Protein AF-A0A354ZIZ9-F1 (afdb_monomer_lite)

Radius of gyration: 15.58 Å; chains: 1; bounding box: 29×44×44 Å

Secondary structure (DSSP, 8-state):
--STTGGG------SB---TTS-HHHHHHH-TTBHHHHHHHHHHTTS-S----SS-HHHHHHHIIIII---TT--S-----P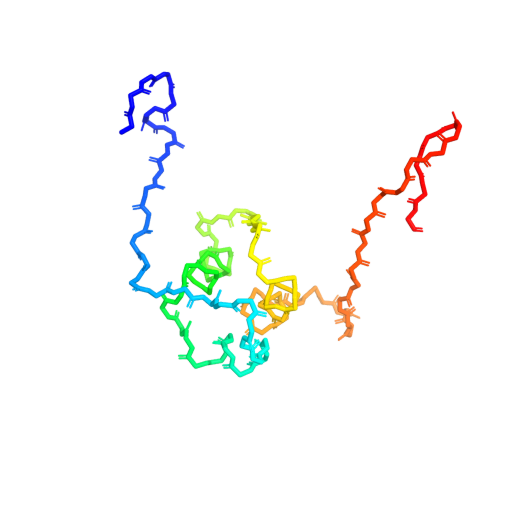EEETTEEE-

Structure (mmCIF, N/CA/C/O backbone):
data_AF-A0A354ZIZ9-F1
#
_entry.id   AF-A0A354ZIZ9-F1
#
loop_
_atom_site.group_PDB
_atom_site.id
_atom_site.type_symbol
_atom_site.label_atom_id
_atom_site.label_alt_id
_atom_site.label_comp_id
_atom_site.label_asym_id
_atom_site.label_entity_id
_atom_site.label_seq_id
_atom_site.pdbx_PDB_ins_code
_atom_site.Cartn_x
_atom_site.Cartn_y
_atom_site.Cartn_z
_atom_site.occupancy
_atom_site.B_iso_or_equiv
_atom_site.auth_seq_id
_atom_site.auth_comp_id
_atom_site.auth_asym_id
_atom_site.auth_atom_id
_atom_site.pdbx_PDB_model_num
ATOM 1 N N . ILE A 1 1 ? -7.463 22.343 -0.729 1.00 69.81 1 ILE A N 1
ATOM 2 C CA . ILE A 1 1 ? -6.960 22.049 -2.093 1.00 69.81 1 ILE A CA 1
ATOM 3 C C . ILE A 1 1 ? -7.615 23.067 -3.006 1.00 69.81 1 ILE A C 1
ATOM 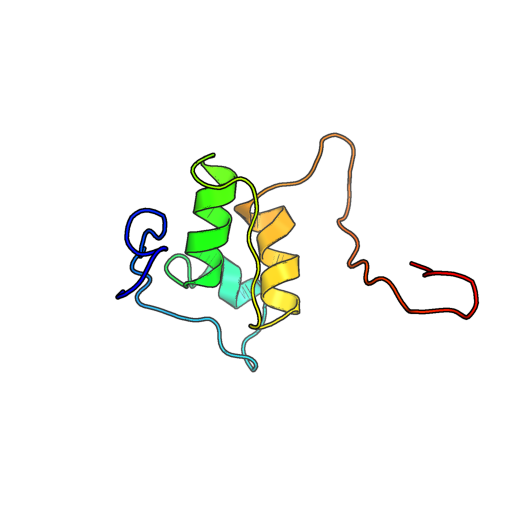5 O O . ILE A 1 1 ? -8.825 23.210 -2.918 1.00 69.81 1 ILE A O 1
ATOM 9 N N . GLU A 1 2 ? -6.842 23.808 -3.796 1.00 79.19 2 GLU A N 1
ATOM 10 C CA . GLU A 1 2 ? -7.371 24.810 -4.730 1.00 79.19 2 GLU A CA 1
ATOM 11 C C . GLU A 1 2 ? -7.209 24.313 -6.173 1.00 79.19 2 GLU A C 1
ATOM 13 O O . GLU A 1 2 ? -6.232 23.639 -6.500 1.00 79.19 2 GLU A O 1
ATOM 18 N N . GLY A 1 3 ? -8.180 24.624 -7.034 1.00 85.00 3 GLY A N 1
ATOM 19 C CA . GLY A 1 3 ? -8.190 24.232 -8.446 1.00 85.00 3 GLY A CA 1
ATOM 20 C C . GLY A 1 3 ? -9.260 23.195 -8.798 1.00 85.00 3 GLY A C 1
ATOM 21 O O . GLY A 1 3 ? -10.019 22.737 -7.948 1.00 85.00 3 GLY A O 1
ATOM 22 N N . ARG A 1 4 ? -9.311 22.814 -10.082 1.00 88.44 4 ARG A N 1
ATOM 23 C CA . ARG A 1 4 ? -10.385 21.999 -10.697 1.00 88.44 4 ARG A CA 1
ATOM 24 C C . ARG A 1 4 ? -10.625 20.607 -10.089 1.00 88.44 4 ARG A C 1
ATOM 26 O O . ARG A 1 4 ? -11.557 19.931 -10.499 1.00 88.44 4 ARG A O 1
ATOM 33 N N . TRP A 1 5 ? -9.775 20.169 -9.164 1.00 89.81 5 TRP A N 1
ATOM 34 C CA . TRP A 1 5 ? -9.833 18.850 -8.532 1.00 89.81 5 TRP A CA 1
ATOM 35 C C . TRP A 1 5 ? -10.329 18.893 -7.085 1.00 89.81 5 TRP A C 1
ATOM 37 O O . TRP A 1 5 ? -10.446 17.843 -6.471 1.00 89.81 5 TRP A O 1
ATOM 47 N N . ALA A 1 6 ? -10.593 20.076 -6.518 1.00 87.62 6 ALA A N 1
ATOM 48 C CA . ALA A 1 6 ? -10.899 20.216 -5.093 1.00 87.62 6 ALA A CA 1
ATOM 49 C C . ALA A 1 6 ? -12.103 19.369 -4.635 1.00 87.62 6 ALA A C 1
ATOM 51 O O . ALA A 1 6 ? -12.069 18.827 -3.538 1.00 87.62 6 ALA A O 1
ATOM 52 N N . GLU A 1 7 ? -13.120 19.209 -5.486 1.00 90.81 7 GLU A N 1
ATOM 53 C CA . GLU A 1 7 ? -14.311 18.386 -5.214 1.00 90.81 7 GLU A CA 1
ATOM 54 C C . GLU A 1 7 ? -14.102 16.884 -5.484 1.00 90.81 7 GLU A C 1
ATOM 56 O O . GLU A 1 7 ? -14.963 16.075 -5.162 1.00 90.81 7 GLU A O 1
ATOM 61 N N . GLN A 1 8 ? -12.972 16.501 -6.087 1.00 92.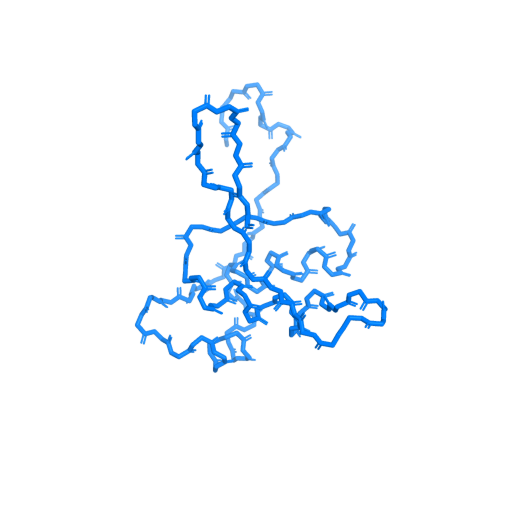25 8 GLN A N 1
ATOM 62 C CA . GLN A 1 8 ? -12.636 15.115 -6.441 1.00 92.25 8 GLN A CA 1
ATOM 63 C C . GLN A 1 8 ? -11.543 14.525 -5.541 1.00 92.25 8 GLN A C 1
ATOM 65 O O . GLN A 1 8 ? -11.018 13.450 -5.830 1.00 92.25 8 GLN A O 1
ATOM 70 N N . VAL A 1 9 ? -11.150 15.239 -4.482 1.00 94.12 9 VAL A N 1
ATOM 71 C CA . VAL A 1 9 ? -10.090 14.804 -3.573 1.00 94.12 9 VAL A CA 1
ATOM 72 C C . VAL A 1 9 ? -10.592 14.801 -2.140 1.00 94.12 9 VAL A C 1
ATOM 74 O O . VAL A 1 9 ? -10.795 15.852 -1.536 1.00 94.12 9 VAL A O 1
ATOM 77 N N . ASP A 1 10 ? -10.667 13.602 -1.574 1.00 93.50 10 ASP A N 1
ATOM 78 C CA . ASP A 1 10 ? -10.884 13.399 -0.149 1.00 93.50 10 ASP A CA 1
ATOM 79 C C . ASP A 1 10 ? -9.547 13.301 0.592 1.00 93.50 10 ASP A C 1
ATOM 81 O O . ASP A 1 10 ? -8.630 12.582 0.186 1.00 93.50 10 ASP A O 1
ATOM 85 N N . ILE A 1 11 ? -9.438 14.008 1.719 1.00 94.50 11 ILE A N 1
ATOM 86 C CA . ILE A 1 11 ? -8.281 13.922 2.615 1.00 94.50 11 ILE A CA 1
ATOM 87 C C . ILE A 1 11 ? -8.670 13.078 3.824 1.00 94.50 11 ILE A C 1
ATOM 89 O O . ILE A 1 11 ? -9.490 13.486 4.646 1.00 94.50 11 ILE A O 1
ATOM 93 N N . VAL A 1 12 ? -8.034 11.918 3.966 1.00 96.94 12 VAL A N 1
ATOM 94 C CA . VAL A 1 12 ? -8.223 11.033 5.118 1.00 96.94 12 VAL A CA 1
ATOM 95 C C . VAL A 1 12 ? -7.037 11.172 6.062 1.00 96.94 12 VAL A C 1
ATOM 97 O O . VAL A 1 12 ? -5.890 10.946 5.680 1.00 96.94 12 VAL A O 1
ATOM 100 N N . HIS A 1 13 ? -7.310 11.552 7.310 1.00 97.75 13 HIS A N 1
ATOM 101 C CA . HIS A 1 13 ? -6.272 11.706 8.322 1.00 97.75 13 HIS A CA 1
ATOM 102 C C . HIS A 1 13 ? -5.665 10.350 8.718 1.00 97.75 13 HIS A C 1
ATOM 104 O O . HIS A 1 13 ? -6.385 9.402 9.032 1.00 97.75 13 HIS A O 1
ATOM 110 N N . ALA A 1 14 ? -4.335 10.294 8.754 1.00 97.94 14 ALA A N 1
ATOM 111 C CA . ALA A 1 14 ? -3.554 9.184 9.280 1.00 97.94 14 ALA A CA 1
ATOM 112 C C . ALA A 1 14 ? -2.434 9.763 10.168 1.00 97.94 14 ALA A C 1
ATOM 114 O O . ALA A 1 14 ? -1.572 10.475 9.649 1.00 97.94 14 ALA A O 1
ATOM 115 N N . PRO A 1 15 ? -2.454 9.530 11.493 1.00 97.19 15 PRO A N 1
ATOM 116 C CA . PRO A 1 15 ? -1.557 10.204 12.435 1.00 97.19 15 PRO A CA 1
ATOM 117 C C . PRO A 1 15 ? -0.117 9.678 12.412 1.00 97.19 15 PRO A C 1
ATOM 119 O O . PRO A 1 15 ? 0.765 10.309 12.992 1.00 97.19 15 PRO A O 1
ATOM 122 N N . SER A 1 16 ? 0.143 8.537 11.766 1.00 97.69 16 SER A N 1
ATOM 123 C CA . SER A 1 16 ? 1.475 7.935 11.708 1.00 97.69 16 SER A CA 1
ATOM 124 C C . SER A 1 16 ? 1.906 7.589 10.276 1.00 97.69 16 SER A C 1
ATOM 126 O O . SER A 1 16 ? 1.118 7.584 9.326 1.00 97.69 16 SER A O 1
ATOM 128 N N . ALA A 1 17 ? 3.195 7.298 10.112 1.00 97.56 17 ALA A N 1
ATOM 129 C CA . ALA A 1 17 ? 3.784 6.814 8.869 1.00 97.56 17 ALA A CA 1
ATOM 130 C C . ALA A 1 17 ? 4.753 5.656 9.160 1.00 97.56 17 ALA A C 1
ATOM 132 O O . ALA A 1 17 ? 5.269 5.519 10.276 1.00 97.56 17 ALA A O 1
ATOM 133 N N . ILE A 1 18 ? 4.979 4.817 8.149 1.00 97.94 18 ILE A N 1
ATOM 134 C CA . ILE A 1 18 ? 6.014 3.778 8.163 1.00 97.94 18 ILE A CA 1
ATOM 135 C C . ILE A 1 18 ? 7.278 4.383 7.547 1.00 97.94 18 ILE A C 1
ATOM 137 O O . ILE A 1 18 ? 7.245 4.829 6.399 1.00 97.94 18 ILE A O 1
ATOM 141 N N . SER A 1 19 ? 8.363 4.413 8.315 1.00 96.88 19 SER A N 1
ATOM 142 C CA . SER A 1 19 ? 9.682 4.865 7.880 1.00 96.88 19 SER A CA 1
ATOM 143 C C . SER A 1 19 ? 10.375 3.823 6.998 1.00 96.88 19 SER A C 1
ATOM 145 O O . SER A 1 19 ? 9.994 2.652 6.955 1.00 96.88 19 SER A O 1
ATOM 147 N N . MET A 1 20 ? 11.409 4.257 6.278 1.00 96.44 20 MET A N 1
ATOM 148 C CA . MET A 1 20 ? 12.152 3.417 5.332 1.00 96.44 20 MET A CA 1
ATOM 149 C C . MET A 1 20 ? 13.078 2.403 6.014 1.00 96.44 20 MET A C 1
ATOM 151 O O . MET A 1 20 ? 13.425 1.398 5.403 1.00 96.44 20 MET A O 1
ATOM 155 N N . ASP A 1 21 ? 13.469 2.662 7.259 1.00 95.75 21 ASP A N 1
ATOM 156 C CA . ASP A 1 21 ? 14.365 1.840 8.078 1.00 95.75 21 ASP A CA 1
ATOM 157 C C . ASP A 1 21 ? 13.630 0.839 8.986 1.00 95.75 21 ASP A C 1
ATOM 159 O O . ASP A 1 21 ? 14.261 0.033 9.668 1.00 95.75 21 ASP A O 1
ATOM 163 N N . GLU A 1 22 ? 12.296 0.855 8.991 1.00 95.00 22 GLU A N 1
ATOM 164 C CA . GLU A 1 22 ? 11.499 -0.070 9.795 1.00 95.00 22 GLU A CA 1
ATOM 165 C C . GLU A 1 22 ? 11.377 -1.451 9.143 1.00 95.00 22 GLU A C 1
ATOM 167 O O . GLU A 1 22 ? 11.243 -1.573 7.923 1.00 95.00 22 GLU A O 1
ATOM 172 N N . ASP A 1 23 ? 11.323 -2.501 9.972 1.00 97.44 23 ASP A N 1
ATOM 173 C CA . ASP A 1 23 ? 10.954 -3.837 9.498 1.00 97.44 23 ASP A CA 1
ATOM 174 C C . ASP A 1 23 ? 9.544 -3.797 8.877 1.00 97.44 23 ASP A C 1
ATOM 176 O O . ASP A 1 23 ? 8.570 -3.508 9.586 1.00 97.44 23 ASP A O 1
ATOM 180 N N . PRO A 1 24 ? 9.390 -4.113 7.579 1.00 94.50 24 PRO A N 1
ATOM 181 C CA . PRO A 1 24 ? 8.126 -3.906 6.885 1.00 94.50 24 PRO A CA 1
ATOM 182 C C . PRO A 1 24 ? 6.954 -4.696 7.463 1.00 94.50 24 PRO A C 1
ATOM 184 O O . PRO A 1 24 ? 5.828 -4.199 7.536 1.00 94.50 24 PRO A O 1
ATOM 187 N N . LEU A 1 25 ? 7.205 -5.944 7.863 1.00 95.06 25 LEU A N 1
ATOM 188 C CA . LEU A 1 25 ? 6.158 -6.851 8.314 1.00 95.06 25 LEU A CA 1
ATOM 189 C C . LEU A 1 25 ? 5.646 -6.440 9.697 1.00 95.06 25 LEU A C 1
ATOM 191 O O . LEU A 1 25 ? 4.436 -6.424 9.939 1.00 95.06 25 LEU A O 1
ATOM 195 N N . SER A 1 26 ? 6.567 -6.090 10.594 1.00 97.00 26 SER A N 1
ATOM 196 C CA . SER A 1 26 ? 6.255 -5.559 11.913 1.00 97.00 26 SER A CA 1
ATOM 197 C C . SER A 1 26 ? 5.547 -4.210 11.812 1.00 97.00 26 SER A C 1
ATOM 199 O O . SER A 1 26 ? 4.499 -4.033 12.438 1.00 97.00 26 SER A O 1
ATOM 201 N N . ALA A 1 27 ? 6.049 -3.291 10.983 1.00 97.12 27 ALA A N 1
ATOM 202 C CA . ALA A 1 27 ? 5.476 -1.958 10.829 1.00 97.12 27 ALA A CA 1
ATOM 203 C C . ALA A 1 27 ? 4.012 -2.017 10.370 1.00 97.12 27 ALA A C 1
ATOM 205 O O . ALA A 1 27 ? 3.145 -1.426 11.011 1.00 97.12 27 ALA A O 1
ATOM 206 N N . VAL A 1 28 ? 3.703 -2.812 9.338 1.00 97.56 28 VAL A N 1
ATOM 207 C CA . VAL A 1 28 ? 2.326 -2.987 8.835 1.00 97.56 28 VAL A CA 1
ATOM 208 C C . VAL A 1 28 ? 1.391 -3.588 9.894 1.00 97.56 28 VAL A C 1
ATOM 210 O O . VAL A 1 28 ? 0.219 -3.223 9.966 1.00 97.56 28 VAL A O 1
ATOM 213 N N . ARG A 1 29 ? 1.883 -4.501 10.743 1.00 96.19 29 ARG A N 1
ATOM 214 C CA . ARG A 1 29 ? 1.065 -5.150 11.786 1.00 96.19 29 ARG A CA 1
ATOM 215 C C . ARG A 1 29 ? 0.751 -4.235 12.970 1.00 96.19 29 ARG A C 1
ATOM 217 O O . ARG A 1 29 ? -0.354 -4.321 13.519 1.00 96.19 29 ARG A O 1
ATOM 224 N N . HIS A 1 30 ? 1.715 -3.409 13.372 1.00 97.00 30 HIS A N 1
ATOM 225 C CA . HIS A 1 30 ? 1.633 -2.613 14.597 1.00 97.00 30 HIS A CA 1
ATOM 226 C C . HIS A 1 30 ? 1.164 -1.175 14.341 1.00 97.00 30 HIS A C 1
ATOM 228 O O . HIS A 1 30 ? 0.329 -0.676 15.092 1.00 97.00 30 HIS A O 1
ATOM 234 N N . LYS A 1 31 ? 1.606 -0.526 13.255 1.00 97.62 31 LYS A N 1
ATOM 235 C CA . LYS A 1 31 ? 1.209 0.847 12.892 1.00 97.62 31 LYS A CA 1
ATOM 236 C C . LYS A 1 31 ? -0.073 0.862 12.063 1.00 97.62 31 LYS A C 1
ATOM 238 O O . LYS A 1 31 ? -0.092 1.252 10.892 1.00 97.62 31 LYS A O 1
ATOM 243 N N . ARG A 1 32 ? -1.164 0.398 12.674 1.00 96.69 32 ARG A N 1
ATOM 244 C CA . ARG A 1 32 ? -2.476 0.248 12.014 1.00 96.69 32 ARG A CA 1
ATOM 245 C C . ARG A 1 32 ? -3.113 1.569 11.578 1.00 96.69 32 ARG A C 1
ATOM 247 O O . ARG A 1 32 ? -4.013 1.562 10.745 1.00 96.69 32 ARG A O 1
ATOM 254 N N . ASP A 1 33 ? -2.658 2.676 12.148 1.00 97.69 33 ASP A N 1
ATOM 255 C CA . ASP A 1 33 ? -3.071 4.043 11.840 1.00 97.69 33 ASP A CA 1
ATOM 256 C C . ASP A 1 33 ? -2.099 4.762 10.887 1.00 97.69 33 ASP A C 1
ATOM 258 O O . ASP A 1 33 ? -2.258 5.957 10.635 1.00 97.69 33 ASP A O 1
ATOM 262 N N . SER A 1 34 ? -1.108 4.048 10.338 1.00 98.38 34 SER A N 1
ATOM 263 C CA . SER A 1 34 ? -0.190 4.629 9.361 1.00 98.38 34 SER A CA 1
ATOM 264 C C . SER A 1 34 ? -0.887 4.928 8.044 1.00 98.38 34 SER A C 1
ATOM 266 O O . SER A 1 34 ? -1.775 4.185 7.625 1.00 98.38 34 SER A O 1
ATOM 268 N N . SER A 1 35 ? -0.448 5.977 7.346 1.00 98.31 35 SER A N 1
ATOM 269 C CA . SER A 1 35 ? -1.007 6.372 6.043 1.00 98.31 35 SER A CA 1
ATOM 270 C C . SER A 1 35 ? -1.113 5.206 5.052 1.00 98.31 35 SER A C 1
ATOM 272 O O . SER A 1 35 ? -2.145 5.030 4.406 1.00 98.31 35 SER A O 1
ATOM 274 N N . LEU A 1 36 ? -0.086 4.352 4.999 1.00 98.25 36 LEU A N 1
ATOM 275 C CA . LEU A 1 36 ? -0.055 3.157 4.155 1.00 98.25 36 LEU A CA 1
ATOM 276 C C . LEU A 1 36 ? -1.133 2.137 4.553 1.00 98.25 36 LEU A C 1
ATOM 278 O O . LEU A 1 36 ? -1.845 1.630 3.687 1.00 98.25 36 LEU A O 1
ATOM 282 N N . VAL A 1 37 ? -1.281 1.842 5.849 1.00 98.19 37 VAL A N 1
ATOM 283 C CA . VAL A 1 37 ? -2.258 0.850 6.330 1.00 98.19 37 VAL A CA 1
ATOM 284 C C . VAL A 1 37 ? -3.689 1.383 6.240 1.00 98.19 37 VAL A C 1
ATOM 286 O O . VAL A 1 37 ? -4.595 0.633 5.879 1.00 98.19 37 VAL A O 1
ATOM 289 N N . VAL A 1 38 ? -3.900 2.677 6.492 1.00 98.50 38 VAL A N 1
ATOM 290 C CA . VAL A 1 38 ? -5.200 3.340 6.316 1.00 98.50 38 VAL A CA 1
ATOM 291 C C . VAL A 1 38 ? -5.646 3.268 4.855 1.00 98.50 38 VAL A C 1
ATOM 293 O O . VAL A 1 38 ? -6.770 2.839 4.598 1.00 98.50 38 VAL A O 1
ATOM 296 N N . ALA A 1 39 ? -4.767 3.595 3.903 1.00 98.44 39 ALA A N 1
ATOM 297 C CA . ALA A 1 39 ? -5.063 3.487 2.474 1.00 98.44 39 ALA A CA 1
ATOM 298 C C . ALA A 1 39 ? -5.377 2.038 2.056 1.00 98.44 39 ALA A C 1
ATOM 300 O O . ALA A 1 39 ? -6.388 1.788 1.399 1.00 98.44 39 ALA A O 1
ATOM 301 N N . ALA A 1 40 ? -4.582 1.061 2.510 1.00 98.25 40 ALA A N 1
ATOM 302 C CA . ALA A 1 40 ? -4.838 -0.356 2.244 1.00 98.25 40 ALA A CA 1
ATOM 303 C C . ALA A 1 40 ? -6.187 -0.826 2.817 1.00 98.25 40 ALA A C 1
ATOM 305 O O . ALA A 1 40 ? -6.909 -1.600 2.185 1.00 98.25 40 ALA A O 1
ATOM 306 N N . ARG A 1 41 ? -6.565 -0.332 4.002 1.00 98.31 41 ARG A N 1
ATOM 307 C CA . ARG A 1 41 ? -7.865 -0.619 4.613 1.00 98.31 41 ARG A CA 1
ATOM 308 C C . ARG A 1 41 ? -9.016 -0.014 3.809 1.00 98.31 41 ARG A C 1
ATOM 310 O O . ARG A 1 41 ? -10.032 -0.678 3.652 1.00 98.31 41 ARG A O 1
ATOM 317 N N . MET A 1 42 ? -8.868 1.195 3.270 1.00 98.44 42 MET A N 1
ATOM 318 C CA . MET A 1 42 ? -9.898 1.795 2.410 1.00 98.44 42 MET A CA 1
ATOM 319 C C . MET A 1 42 ? -10.165 0.948 1.163 1.00 98.44 42 MET A C 1
ATOM 321 O O . MET A 1 42 ? -11.328 0.751 0.816 1.00 98.44 42 MET A O 1
ATOM 325 N N . VAL A 1 43 ? -9.118 0.380 0.552 1.00 98.44 43 VAL A N 1
ATOM 326 C CA . VAL A 1 43 ? -9.275 -0.579 -0.556 1.00 98.44 43 VAL A CA 1
ATOM 327 C C . VAL A 1 43 ? -9.999 -1.842 -0.086 1.00 98.44 43 VAL A C 1
ATOM 329 O O . VAL A 1 43 ? -10.959 -2.282 -0.713 1.00 98.44 43 VAL A O 1
ATOM 332 N N . ARG A 1 44 ? -9.610 -2.402 1.068 1.00 97.94 44 ARG A N 1
ATOM 333 C CA . ARG A 1 44 ? -10.273 -3.585 1.645 1.00 97.94 44 ARG A CA 1
ATOM 334 C C . ARG A 1 44 ? -11.760 -3.360 1.946 1.00 97.94 44 ARG A C 1
ATOM 336 O O . ARG A 1 44 ? -12.556 -4.284 1.807 1.00 97.94 44 ARG A O 1
ATOM 343 N N . GLU A 1 45 ? -12.118 -2.164 2.397 1.00 97.94 45 GLU A N 1
ATOM 344 C CA . GLU A 1 45 ? -13.485 -1.772 2.758 1.00 97.94 45 GLU A CA 1
ATOM 345 C C . GLU A 1 45 ? -14.325 -1.328 1.548 1.00 97.94 45 GLU A C 1
ATOM 347 O O . GLU A 1 45 ? -15.481 -0.953 1.726 1.00 97.94 45 GLU A O 1
ATOM 352 N N . GLY A 1 46 ? -13.769 -1.349 0.330 1.00 97.50 46 GLY A N 1
ATOM 353 C CA . GLY A 1 46 ? -14.468 -0.919 -0.884 1.00 97.50 46 GLY A CA 1
ATOM 354 C C . GLY A 1 46 ? -14.687 0.594 -0.980 1.00 97.50 46 GLY A C 1
ATOM 355 O O . GLY A 1 46 ? -15.504 1.045 -1.774 1.00 97.50 46 GLY A O 1
ATOM 356 N N . LYS A 1 47 ? -13.968 1.387 -0.175 1.00 97.81 47 LYS A N 1
ATOM 357 C CA . LYS A 1 47 ? -13.980 2.861 -0.227 1.00 97.81 47 LYS A CA 1
ATOM 358 C C . LYS A 1 47 ? -13.031 3.418 -1.289 1.00 97.81 47 LYS A C 1
ATOM 360 O O . LYS A 1 47 ? -13.100 4.599 -1.604 1.00 97.81 47 LYS A O 1
ATOM 365 N N . ALA A 1 48 ? -12.123 2.586 -1.793 1.00 97.69 48 ALA A N 1
ATOM 366 C CA . ALA A 1 48 ? -11.218 2.887 -2.893 1.00 97.69 48 ALA A CA 1
ATOM 367 C C . ALA A 1 48 ? -11.017 1.628 -3.747 1.00 97.69 48 ALA A C 1
ATOM 369 O O . ALA A 1 48 ? -11.067 0.512 -3.234 1.00 97.69 48 ALA A O 1
ATOM 370 N N . GLU A 1 49 ? -10.759 1.804 -5.039 1.00 97.88 49 GLU A N 1
ATOM 371 C CA . GLU A 1 49 ? -10.541 0.688 -5.974 1.00 97.88 49 GLU A CA 1
ATOM 372 C C . GLU A 1 49 ? -9.077 0.227 -6.010 1.00 97.88 49 GLU A C 1
ATOM 374 O O . GLU A 1 49 ? -8.787 -0.946 -6.237 1.00 97.88 49 GLU A O 1
ATOM 379 N N . ALA A 1 50 ? -8.142 1.145 -5.762 1.00 97.62 50 ALA A N 1
ATOM 380 C CA . ALA A 1 50 ? -6.710 0.887 -5.764 1.00 97.62 50 ALA A CA 1
ATOM 381 C C . ALA A 1 50 ? -5.983 1.852 -4.820 1.00 97.62 50 ALA A C 1
ATOM 383 O O . ALA A 1 50 ? -6.542 2.849 -4.363 1.00 97.62 50 ALA A O 1
ATOM 384 N N . MET A 1 51 ? -4.710 1.565 -4.550 1.00 97.38 51 MET A N 1
ATOM 385 C CA . MET A 1 51 ? -3.824 2.464 -3.816 1.00 97.38 51 MET A CA 1
ATOM 386 C C . MET A 1 51 ? -2.452 2.534 -4.478 1.00 97.38 51 MET A C 1
ATOM 388 O O . MET A 1 51 ? -1.983 1.566 -5.076 1.00 97.38 51 MET A O 1
ATOM 392 N N . VAL A 1 52 ? -1.788 3.671 -4.305 1.00 97.31 52 VAL A N 1
ATOM 393 C CA . VAL A 1 52 ? -0.402 3.899 -4.717 1.00 97.31 52 VAL A CA 1
ATOM 394 C C . VAL A 1 52 ? 0.380 4.453 -3.533 1.00 97.31 52 VAL A C 1
ATOM 396 O O . VAL A 1 52 ? -0.170 5.164 -2.694 1.00 97.31 52 VAL A O 1
ATOM 399 N N . SER A 1 53 ? 1.661 4.112 -3.435 1.00 96.50 53 SER A N 1
ATOM 400 C CA . SER A 1 53 ? 2.543 4.641 -2.397 1.00 96.50 53 SER A CA 1
ATOM 401 C C . SER A 1 53 ? 3.961 4.764 -2.930 1.00 96.50 53 SER A C 1
ATOM 403 O O . SER A 1 53 ? 4.461 3.848 -3.577 1.00 96.50 53 SER A O 1
ATOM 405 N N . ALA A 1 54 ? 4.604 5.885 -2.614 1.00 96.62 54 ALA A N 1
ATOM 406 C CA . ALA A 1 54 ? 6.032 6.109 -2.825 1.00 96.62 54 ALA A CA 1
ATOM 407 C C . ALA A 1 54 ? 6.859 5.851 -1.544 1.00 96.62 54 ALA A C 1
ATOM 409 O O . ALA A 1 54 ? 8.001 6.290 -1.447 1.00 96.62 54 ALA A O 1
ATOM 410 N N . GLY A 1 55 ? 6.266 5.201 -0.534 1.00 95.19 55 GLY A N 1
ATOM 411 C CA . GLY A 1 55 ? 6.940 4.812 0.708 1.00 95.19 55 GLY A CA 1
ATOM 412 C C . GLY A 1 55 ? 7.679 3.473 0.598 1.00 95.19 55 GLY A C 1
ATOM 413 O O . GLY A 1 55 ? 8.012 3.014 -0.491 1.00 95.19 55 GLY A O 1
ATOM 414 N N . SER A 1 56 ? 7.907 2.815 1.740 1.00 97.12 56 SER A N 1
ATOM 415 C CA . SER A 1 56 ? 8.616 1.527 1.793 1.00 97.12 56 SER A CA 1
ATOM 416 C C . SER A 1 56 ? 7.954 0.465 0.903 1.00 97.12 56 SER A C 1
ATOM 418 O O . SER A 1 56 ? 6.833 0.020 1.168 1.00 97.12 56 SER A O 1
ATOM 420 N N . THR A 1 57 ? 8.675 0.010 -0.129 1.00 96.12 57 THR A N 1
ATOM 421 C CA . THR A 1 57 ? 8.222 -1.045 -1.051 1.00 96.12 57 THR A CA 1
ATOM 422 C C . THR A 1 57 ? 7.871 -2.327 -0.305 1.00 96.12 57 THR A C 1
ATOM 424 O O . THR A 1 57 ? 6.842 -2.943 -0.578 1.00 96.12 57 THR A O 1
ATOM 427 N N . GLY A 1 58 ? 8.689 -2.714 0.680 1.00 95.69 58 GLY A N 1
ATOM 428 C CA . GLY A 1 58 ? 8.429 -3.894 1.502 1.00 95.69 58 GLY A CA 1
ATOM 429 C C . GLY A 1 58 ? 7.118 -3.771 2.277 1.00 95.69 58 GLY A C 1
ATOM 430 O O . GLY A 1 58 ? 6.361 -4.736 2.356 1.00 95.69 58 GLY A O 1
ATOM 431 N N . ALA A 1 59 ? 6.816 -2.580 2.806 1.00 97.31 59 ALA A 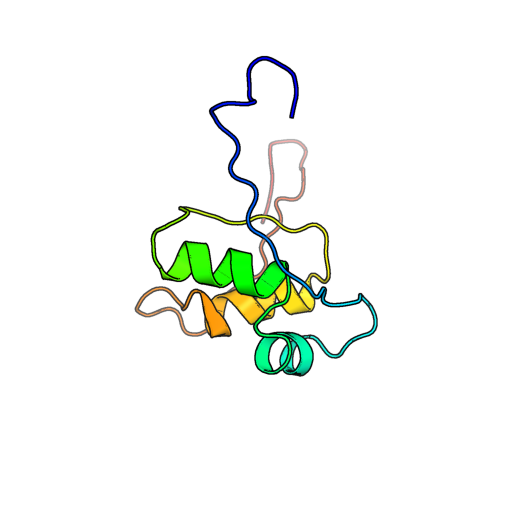N 1
ATOM 432 C CA . ALA A 1 59 ? 5.591 -2.347 3.564 1.00 97.31 59 ALA A CA 1
ATOM 433 C C . ALA A 1 59 ? 4.363 -2.362 2.644 1.00 97.31 59 ALA A C 1
ATOM 435 O O . ALA A 1 59 ? 3.341 -2.944 2.999 1.00 97.31 59 ALA A O 1
ATOM 436 N N . LEU A 1 60 ? 4.478 -1.798 1.436 1.00 96.94 60 LEU A N 1
ATOM 437 C CA . LEU A 1 60 ? 3.414 -1.833 0.431 1.00 96.94 60 LEU A CA 1
ATOM 438 C C . LEU A 1 60 ? 3.107 -3.271 -0.014 1.00 96.94 60 LEU A C 1
ATOM 440 O O . LEU A 1 60 ? 1.950 -3.694 0.004 1.00 96.94 60 LEU A O 1
ATOM 444 N N . VAL A 1 61 ? 4.144 -4.051 -0.336 1.00 95.44 61 VAL A N 1
ATOM 445 C CA . VAL A 1 61 ? 4.005 -5.468 -0.707 1.00 95.44 61 VAL A CA 1
ATOM 446 C C . VAL A 1 61 ? 3.445 -6.293 0.453 1.00 95.44 61 VAL A C 1
ATOM 448 O O . VAL A 1 61 ? 2.630 -7.180 0.216 1.00 95.44 61 VAL A O 1
ATOM 451 N N . ALA A 1 62 ? 3.825 -6.002 1.701 1.00 95.56 62 ALA A N 1
ATOM 452 C CA . ALA A 1 62 ? 3.286 -6.675 2.883 1.00 95.56 62 ALA A CA 1
ATOM 453 C C . ALA A 1 62 ? 1.817 -6.306 3.160 1.00 95.56 62 ALA A C 1
ATOM 455 O O . ALA A 1 62 ? 1.028 -7.178 3.530 1.00 95.56 62 ALA A O 1
ATOM 456 N N . ALA A 1 63 ? 1.420 -5.048 2.953 1.00 96.94 63 ALA A N 1
ATOM 457 C CA . ALA A 1 63 ? 0.047 -4.590 3.160 1.00 96.94 63 ALA A CA 1
ATOM 458 C C . ALA A 1 63 ? -0.956 -5.228 2.188 1.00 96.94 63 ALA A C 1
ATOM 460 O O . ALA A 1 63 ? -2.103 -5.453 2.574 1.00 96.94 63 ALA A O 1
ATOM 461 N N . GLY A 1 64 ? -0.523 -5.595 0.976 1.00 95.50 64 GLY A N 1
ATOM 462 C CA . GLY A 1 64 ? -1.339 -6.329 0.004 1.00 95.50 64 GLY A CA 1
ATOM 463 C C . GLY A 1 64 ? -2.010 -7.572 0.611 1.00 95.50 64 GLY A C 1
ATOM 464 O O . GLY A 1 64 ? -3.211 -7.556 0.855 1.00 95.50 64 GLY A O 1
ATOM 465 N N . PRO A 1 65 ? -1.278 -8.650 0.936 1.00 94.62 65 PRO A N 1
ATOM 466 C CA . PRO A 1 65 ? -1.875 -9.850 1.509 1.00 94.62 65 PRO A CA 1
ATOM 467 C C . PRO A 1 65 ? -2.352 -9.674 2.959 1.00 94.62 65 PRO A C 1
ATOM 469 O O . PRO A 1 65 ? -3.296 -10.359 3.350 1.00 94.62 65 PRO A O 1
ATOM 472 N N . LEU A 1 66 ? -1.720 -8.809 3.765 1.00 95.12 66 LEU A N 1
ATOM 473 C CA . LEU A 1 66 ? -2.058 -8.673 5.190 1.00 95.12 66 LEU A CA 1
ATOM 474 C C . LEU A 1 66 ? -3.306 -7.821 5.452 1.00 95.12 66 LEU A C 1
ATOM 476 O O . LEU A 1 66 ? -3.972 -8.043 6.461 1.00 95.12 66 LEU A O 1
ATOM 480 N N . VAL A 1 67 ? -3.619 -6.862 4.577 1.00 97.19 67 VAL A N 1
ATOM 481 C CA . VAL A 1 67 ? -4.730 -5.916 4.766 1.00 97.19 67 VAL A CA 1
ATOM 482 C C . VAL A 1 67 ? -5.744 -6.038 3.629 1.00 97.19 67 VAL A C 1
ATOM 484 O O . VAL A 1 67 ? -6.906 -6.369 3.879 1.00 97.19 67 VAL A O 1
ATOM 487 N N . VAL A 1 68 ? -5.309 -5.855 2.377 1.00 97.25 68 VAL A N 1
ATOM 488 C CA . VAL A 1 68 ? -6.197 -5.923 1.198 1.00 97.25 68 VAL A CA 1
ATOM 489 C C . VAL A 1 68 ? -6.705 -7.350 0.964 1.00 97.25 68 VAL A C 1
ATOM 491 O O . VAL A 1 68 ? -7.879 -7.563 0.679 1.00 97.25 68 VAL A O 1
ATOM 494 N N . GLY A 1 69 ? -5.854 -8.347 1.188 1.00 95.06 69 GLY A N 1
ATOM 495 C CA . GLY A 1 69 ? -6.138 -9.750 0.910 1.00 95.06 69 GLY A CA 1
ATOM 496 C C . GLY A 1 69 ? -5.657 -10.184 -0.475 1.00 95.06 69 GLY A C 1
ATOM 497 O O . GLY A 1 69 ? -5.197 -9.388 -1.291 1.00 95.06 69 GLY A O 1
ATOM 498 N N . ARG A 1 70 ? -5.715 -11.494 -0.721 1.00 95.06 70 ARG A N 1
ATOM 499 C CA . ARG A 1 70 ? -5.296 -12.109 -1.988 1.00 95.06 70 ARG A CA 1
ATOM 500 C C . ARG A 1 70 ? -6.510 -12.495 -2.819 1.00 95.06 70 ARG A C 1
ATOM 502 O O . ARG A 1 70 ? -7.565 -12.808 -2.271 1.00 95.06 70 ARG A O 1
ATOM 509 N N . LEU A 1 71 ? -6.307 -12.563 -4.130 1.00 94.50 71 LEU A N 1
ATOM 510 C CA . LEU A 1 71 ? -7.248 -13.203 -5.042 1.00 94.50 71 LEU A CA 1
ATOM 511 C C . LEU A 1 71 ? -7.416 -14.689 -4.691 1.00 94.50 71 LEU A C 1
ATOM 513 O O . LEU A 1 71 ? -6.471 -15.348 -4.244 1.00 94.50 71 LEU A O 1
ATOM 517 N N . SER A 1 72 ? -8.621 -15.215 -4.912 1.00 95.00 72 SER A N 1
ATOM 518 C CA . SER A 1 72 ? -8.914 -16.635 -4.702 1.00 95.00 72 SER A CA 1
ATOM 519 C C . SER A 1 72 ? -7.991 -17.505 -5.557 1.00 95.00 72 SER A C 1
ATOM 521 O O . SER A 1 72 ? -7.754 -17.210 -6.726 1.00 95.00 72 SER A O 1
ATOM 523 N N . GLY A 1 73 ? -7.436 -18.560 -4.961 1.00 94.94 73 GLY A N 1
ATOM 524 C CA . GLY A 1 73 ? -6.490 -19.459 -5.627 1.00 94.94 73 GLY A CA 1
ATOM 525 C C . GLY A 1 73 ? -5.049 -18.939 -5.735 1.00 94.94 73 GLY A C 1
ATOM 526 O O . GLY A 1 73 ? -4.158 -19.725 -6.047 1.00 94.94 73 GLY A O 1
ATOM 527 N N . VAL A 1 74 ? -4.770 -17.667 -5.420 1.00 94.38 74 VAL A N 1
ATOM 528 C CA . VAL A 1 74 ? -3.404 -17.116 -5.449 1.00 94.38 74 VAL A CA 1
ATOM 529 C C . VAL A 1 74 ? -2.725 -17.293 -4.091 1.00 94.38 74 VAL A C 1
ATOM 531 O O . VAL A 1 74 ? -3.143 -16.730 -3.077 1.00 94.38 74 VAL A O 1
ATOM 534 N N . SER A 1 75 ? -1.632 -18.058 -4.064 1.00 91.44 75 SER A N 1
ATOM 535 C CA . SER A 1 75 ? -0.896 -18.358 -2.828 1.00 91.44 75 SER A CA 1
ATOM 536 C C . SER A 1 75 ? 0.023 -17.212 -2.384 1.00 91.44 75 SER A C 1
ATOM 538 O O . SER A 1 75 ? 0.084 -16.885 -1.191 1.00 91.44 75 SER A O 1
ATOM 540 N N . ARG A 1 76 ? 0.724 -16.573 -3.330 1.00 90.12 76 ARG A N 1
ATOM 541 C CA . ARG A 1 76 ? 1.696 -15.498 -3.082 1.00 90.12 76 ARG A CA 1
ATOM 542 C C . ARG A 1 76 ? 1.556 -14.382 -4.125 1.00 90.12 76 ARG A C 1
ATOM 544 O O . ARG A 1 76 ? 1.439 -14.700 -5.305 1.00 90.12 76 ARG A O 1
ATOM 551 N N . PRO A 1 77 ? 1.571 -13.103 -3.713 1.00 90.44 77 PRO A N 1
ATOM 552 C CA . PRO A 1 77 ? 1.647 -11.992 -4.655 1.00 90.44 77 PRO A CA 1
ATOM 553 C C . PRO A 1 77 ? 3.044 -11.918 -5.288 1.00 90.44 77 PRO A C 1
ATOM 555 O O . PRO A 1 77 ? 4.030 -12.329 -4.672 1.00 90.44 77 PRO A O 1
ATOM 558 N N . ALA A 1 78 ? 3.120 -11.357 -6.492 1.00 91.50 78 ALA A N 1
ATOM 559 C CA . ALA A 1 78 ? 4.369 -11.037 -7.173 1.00 91.50 78 ALA A CA 1
ATOM 560 C C . ALA A 1 78 ? 4.500 -9.516 -7.305 1.00 91.50 78 ALA A C 1
ATOM 562 O O . ALA A 1 78 ? 3.515 -8.829 -7.579 1.00 91.50 78 ALA A O 1
ATOM 563 N N . LEU A 1 79 ? 5.713 -9.001 -7.106 1.00 92.25 79 LEU A N 1
ATOM 564 C CA . LEU A 1 79 ? 6.038 -7.630 -7.471 1.00 92.25 79 LEU A CA 1
ATOM 565 C C . LEU A 1 79 ? 6.406 -7.630 -8.955 1.00 92.25 79 LEU A C 1
ATOM 567 O O . LEU A 1 79 ? 7.361 -8.295 -9.345 1.00 92.25 79 LEU A O 1
ATOM 571 N N . ALA A 1 80 ? 5.627 -6.919 -9.761 1.00 93.25 80 ALA A N 1
ATOM 572 C CA . ALA A 1 80 ? 5.803 -6.837 -11.203 1.00 93.25 80 ALA A CA 1
ATOM 573 C C . ALA A 1 80 ? 6.026 -5.379 -11.600 1.00 93.25 80 ALA A C 1
ATOM 575 O O . ALA A 1 80 ? 5.226 -4.512 -11.241 1.00 93.25 80 ALA A O 1
ATOM 576 N N . THR A 1 81 ? 7.094 -5.126 -12.352 1.00 92.81 81 THR A N 1
ATOM 577 C CA . THR A 1 81 ? 7.425 -3.797 -12.866 1.00 92.81 81 THR A CA 1
ATOM 578 C C . THR A 1 81 ? 7.681 -3.915 -14.363 1.00 92.81 81 THR A C 1
ATOM 580 O O . T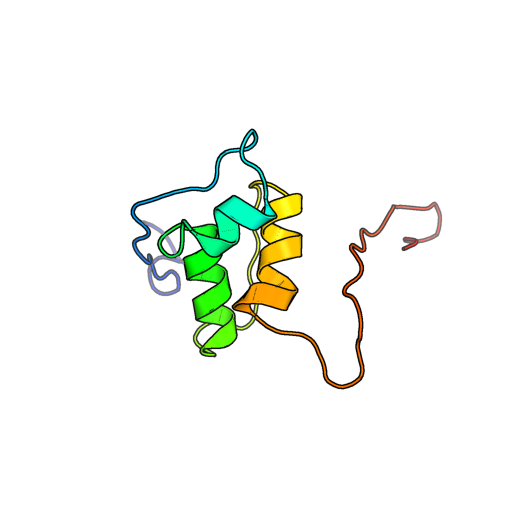HR A 1 81 ? 8.574 -4.669 -14.742 1.00 92.81 81 THR A O 1
ATOM 583 N N . PRO A 1 82 ? 6.948 -3.182 -15.218 1.00 94.56 82 PRO A N 1
ATOM 584 C CA . PRO A 1 82 ? 7.232 -3.176 -16.644 1.00 94.56 82 PRO A CA 1
ATOM 585 C C . PRO A 1 82 ? 8.593 -2.523 -16.908 1.00 94.56 82 PRO A C 1
ATOM 587 O O . PRO A 1 82 ? 8.826 -1.376 -16.520 1.00 94.56 82 PRO A O 1
ATOM 590 N N . VAL A 1 83 ? 9.486 -3.247 -17.580 1.00 96.62 83 VAL A N 1
ATOM 591 C CA . VAL A 1 83 ? 10.795 -2.756 -18.022 1.00 96.62 83 VAL A CA 1
ATOM 592 C C . VAL A 1 83 ? 10.722 -2.427 -19.517 1.00 96.62 83 VAL A C 1
ATOM 594 O O . VAL A 1 83 ? 10.311 -3.287 -20.301 1.00 96.62 83 VAL A O 1
ATOM 597 N N . PRO A 1 84 ? 11.102 -1.209 -19.947 1.00 97.12 84 PRO A N 1
ATOM 598 C CA . PRO A 1 84 ? 11.094 -0.841 -21.361 1.00 97.12 84 PRO A CA 1
ATOM 599 C C . PRO A 1 84 ? 12.034 -1.709 -22.212 1.00 97.12 84 PRO A C 1
ATOM 601 O O . PRO A 1 84 ? 13.144 -2.038 -21.800 1.00 97.12 84 PRO A O 1
ATOM 604 N N . THR A 1 85 ? 11.605 -2.021 -23.432 1.00 97.44 85 THR A N 1
ATOM 605 C CA . THR A 1 85 ? 12.367 -2.728 -24.476 1.00 97.44 85 THR A CA 1
ATOM 606 C C . THR A 1 85 ? 12.202 -1.997 -25.811 1.00 97.44 85 THR A C 1
ATOM 608 O O . THR A 1 85 ? 11.374 -1.094 -25.917 1.00 97.44 85 THR A O 1
ATOM 611 N N . VAL A 1 86 ? 12.971 -2.373 -26.839 1.00 97.12 86 VAL A N 1
ATOM 612 C CA . VAL A 1 86 ? 12.892 -1.731 -28.169 1.00 97.12 86 VAL A CA 1
ATOM 613 C C . VAL A 1 86 ? 11.478 -1.805 -28.758 1.00 97.12 86 VAL A C 1
ATOM 615 O O . VAL A 1 86 ? 11.003 -0.819 -29.314 1.00 97.12 86 VAL A O 1
ATOM 618 N N . ASP A 1 87 ? 10.788 -2.931 -28.562 1.00 95.94 87 ASP A N 1
ATOM 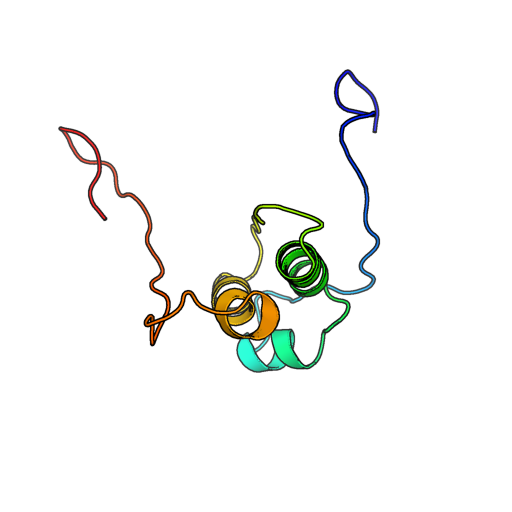619 C CA . ASP A 1 87 ? 9.482 -3.202 -29.174 1.00 95.94 87 ASP A CA 1
ATOM 620 C C . ASP A 1 87 ? 8.297 -3.072 -28.193 1.00 95.94 87 ASP A C 1
ATOM 622 O O . ASP A 1 87 ? 7.169 -3.431 -28.527 1.00 95.94 87 ASP A O 1
ATOM 626 N N . GLY A 1 88 ? 8.518 -2.581 -26.967 1.00 94.69 88 GLY A N 1
ATOM 627 C CA . GLY A 1 88 ? 7.460 -2.476 -25.955 1.00 94.69 88 GLY A CA 1
ATOM 628 C C . GLY A 1 88 ? 7.977 -2.581 -24.524 1.00 94.69 88 GLY A C 1
ATOM 629 O O . GLY A 1 88 ? 8.919 -1.890 -24.147 1.00 94.69 88 GLY A O 1
ATOM 630 N N . ALA A 1 89 ? 7.383 -3.455 -23.711 1.00 94.62 89 ALA A N 1
ATOM 631 C CA . ALA A 1 89 ? 7.818 -3.704 -22.337 1.00 94.62 89 ALA A CA 1
ATOM 632 C C . ALA A 1 89 ? 7.795 -5.200 -22.001 1.00 94.62 89 ALA A C 1
ATOM 634 O O . ALA A 1 89 ? 6.937 -5.935 -22.491 1.00 94.62 89 ALA A O 1
ATOM 635 N N . CYS A 1 90 ? 8.712 -5.632 -21.136 1.00 92.25 90 CYS A N 1
ATOM 636 C CA . CYS A 1 90 ? 8.689 -6.953 -20.511 1.00 92.25 90 CYS A CA 1
ATOM 637 C C . CYS A 1 90 ? 8.376 -6.844 -19.011 1.00 92.25 90 CYS A C 1
ATOM 639 O O . CYS A 1 90 ? 8.566 -5.787 -18.406 1.00 92.25 90 CYS A O 1
ATOM 641 N N . ILE A 1 91 ? 7.860 -7.930 -18.431 1.00 88.50 91 ILE A N 1
ATOM 642 C CA . ILE A 1 91 ? 7.605 -8.110 -16.993 1.00 88.50 91 ILE A CA 1
ATOM 643 C C . ILE A 1 91 ? 8.302 -9.391 -16.552 1.00 88.50 91 ILE A C 1
ATOM 645 O O . ILE A 1 91 ? 8.193 -10.386 -17.306 1.00 88.50 91 ILE A O 1
#

Sequence (91 aa):
IEGRWAEQVDIVHAPSAISMDEDPLSAVRHKRDSSLVVAARMVREGKAEAMVSAGSTGALVAAGPLVVGRLSGVSRPALATPVPTVDGACI

pLDDT: mean 95.14, std 4.19, range [69.81, 98.5]

Foldseek 3Di:
DDDPCPVVDDDDDQPAADAQPDDQLVCLVPSCSHPLNVQLQCCLVVVDVDDDDPHHPSNNLNSCCVHNNDDPPDPHDDDDDWDDDPVGTDD